Protein AF-A0AAW5K9E6-F1 (afdb_monomer_lite)

Organism: NCBI:txid508460

Radius of gyration: 20.55 Å; chains: 1; bounding box: 44×23×60 Å

Secondary structure (DSSP, 8-state):
-HHHHHHHHHHHHHHHHHHHHHHHHHHHHHHHHHHHHHHHHHHHHHHH-GGGS-HHHHHHHHHHHH-TTS-HHHHHHHSSS---HHHH-

Foldseek 3Di:
DVVVVVVVVVVVVVVVVVVVVVVVVVLVVQLVVLVVLLVVLVVCCVPPNCVPPDPQVVLLSVLSNVCSPDGLQVSQVPDVVRDGSVVSD

Sequence (89 aa):
MELENVRILKEMRNSVNRKVNCETANINKTVSAAVKQVEDITYLRDMIGFENMPDNLVEAAYARLDHPDATLKELGESLTPPVGKSGIN

pLDDT: mean 95.15, std 4.36, range [65.5, 98.38]

InterPro domains:
  IPR003802 Sporulation regulator WhiA [PTHR37307] (2-89)
  IPR003802 Sporulation regulator WhiA [TIGR00647] (1-89)
  IPR023054 Sporulation regulator WhiA, C-terminal [PF02650] (16-89)

Structure (mmCIF, N/CA/C/O backbone):
data_AF-A0AAW5K9E6-F1
#
_entry.id   AF-A0AAW5K9E6-F1
#
loop_
_atom_site.group_PDB
_atom_site.id
_atom_site.type_symbol
_atom_site.label_atom_id
_atom_site.label_alt_id
_atom_site.label_comp_id
_atom_site.label_asym_id
_atom_site.label_entity_id
_atom_site.label_seq_id
_atom_site.pdbx_PDB_ins_code
_atom_site.Cartn_x
_atom_site.Cartn_y
_atom_site.Cartn_z
_atom_site.occupancy
_atom_site.B_iso_or_equiv
_atom_site.auth_seq_id
_atom_site.auth_comp_id
_atom_site.auth_asym_id
_atom_site.auth_atom_id
_atom_site.pdbx_PDB_model_num
ATOM 1 N N . MET A 1 1 ? 30.546 1.560 -37.947 1.00 65.50 1 MET A N 1
ATOM 2 C CA . MET A 1 1 ? 29.080 1.551 -37.746 1.00 65.50 1 MET A CA 1
ATOM 3 C C . MET A 1 1 ? 28.628 0.390 -36.863 1.00 65.50 1 MET A C 1
ATOM 5 O O . MET A 1 1 ? 27.927 0.650 -35.901 1.00 65.50 1 MET A O 1
ATOM 9 N N . GLU A 1 2 ? 29.096 -0.843 -37.086 1.00 79.12 2 GLU A N 1
ATOM 10 C CA . GLU A 1 2 ? 28.725 -2.025 -36.274 1.00 79.12 2 GLU A CA 1
ATOM 11 C C . GLU A 1 2 ? 28.945 -1.885 -34.755 1.00 79.12 2 GLU A C 1
ATOM 13 O O . GLU A 1 2 ? 28.052 -2.175 -33.964 1.00 79.12 2 GLU A O 1
A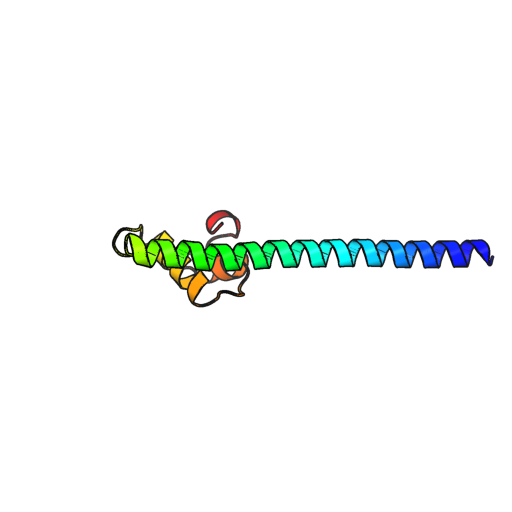TOM 18 N N . LEU A 1 3 ? 30.109 -1.385 -34.325 1.00 86.50 3 LEU A N 1
ATOM 19 C CA . LEU A 1 3 ? 30.423 -1.222 -32.896 1.00 86.50 3 LEU A CA 1
ATOM 20 C C . LEU A 1 3 ? 29.489 -0.235 -32.179 1.00 86.50 3 LEU A C 1
ATOM 22 O O . LEU A 1 3 ? 29.165 -0.435 -31.010 1.00 86.50 3 LEU A O 1
ATOM 26 N N . GLU A 1 4 ? 29.039 0.803 -32.884 1.00 86.25 4 GLU A N 1
ATOM 27 C CA . GLU A 1 4 ? 28.118 1.800 -32.334 1.00 86.25 4 GLU A CA 1
ATOM 28 C C . GLU A 1 4 ? 26.712 1.210 -32.189 1.00 86.25 4 GLU A C 1
ATOM 30 O O . GLU A 1 4 ? 26.094 1.339 -31.137 1.00 86.25 4 GLU A O 1
ATOM 35 N N . ASN A 1 5 ? 26.254 0.438 -33.179 1.00 87.94 5 ASN A N 1
ATOM 36 C CA . ASN A 1 5 ? 24.983 -0.285 -33.098 1.00 87.94 5 ASN A CA 1
ATOM 37 C C . ASN A 1 5 ? 24.964 -1.275 -31.920 1.00 87.94 5 ASN A C 1
ATOM 39 O O . ASN A 1 5 ? 23.996 -1.325 -31.160 1.00 87.94 5 ASN A O 1
ATOM 43 N N . VAL A 1 6 ? 26.056 -2.019 -31.709 1.00 90.75 6 VAL A N 1
ATOM 44 C CA . VAL A 1 6 ? 26.200 -2.928 -30.556 1.00 90.75 6 VAL A CA 1
ATOM 45 C C . VAL A 1 6 ? 26.160 -2.158 -29.232 1.00 90.75 6 VAL A C 1
ATOM 47 O O . VAL A 1 6 ? 25.527 -2.608 -28.272 1.00 90.75 6 VAL A O 1
ATOM 50 N N . ARG A 1 7 ? 26.808 -0.989 -29.166 1.00 93.12 7 ARG A N 1
ATOM 51 C CA . ARG A 1 7 ? 26.805 -0.133 -27.974 1.00 93.12 7 ARG A CA 1
ATOM 52 C C . ARG A 1 7 ? 25.405 0.388 -27.656 1.00 93.12 7 ARG A C 1
ATOM 54 O O . ARG A 1 7 ? 24.973 0.244 -26.513 1.00 93.12 7 ARG A O 1
ATOM 61 N N . ILE A 1 8 ? 24.697 0.908 -28.658 1.00 91.00 8 ILE A N 1
ATOM 62 C CA . ILE A 1 8 ? 23.328 1.426 -28.530 1.00 91.00 8 ILE A CA 1
ATOM 63 C C . ILE A 1 8 ? 22.393 0.330 -28.008 1.00 91.00 8 ILE A C 1
ATOM 65 O O . ILE A 1 8 ? 21.710 0.523 -27.002 1.00 91.00 8 ILE A O 1
ATOM 69 N N . LEU A 1 9 ? 22.412 -0.858 -28.621 1.00 94.94 9 LEU A N 1
ATOM 70 C CA . LEU A 1 9 ? 21.566 -1.977 -28.190 1.00 94.94 9 LEU A CA 1
ATOM 71 C C . LEU A 1 9 ? 21.869 -2.412 -26.750 1.00 94.94 9 LEU A C 1
ATOM 73 O O . LEU A 1 9 ? 20.953 -2.681 -25.966 1.00 94.94 9 LEU A O 1
ATOM 77 N N . LYS A 1 10 ? 23.152 -2.452 -26.371 1.00 94.38 10 LYS A N 1
ATOM 78 C CA . LYS A 1 10 ? 23.569 -2.780 -25.002 1.00 94.38 10 LYS A CA 1
ATOM 79 C C . LYS A 1 10 ? 23.091 -1.732 -23.998 1.00 94.38 10 LYS A C 1
ATOM 81 O O . LYS A 1 10 ? 22.635 -2.095 -22.915 1.00 94.38 10 LYS A O 1
ATOM 86 N N . GLU A 1 11 ? 23.181 -0.449 -24.334 1.00 96.12 11 GLU A N 1
ATOM 87 C CA . GLU A 1 11 ? 22.715 0.636 -23.471 1.00 96.12 11 GLU A CA 1
ATOM 88 C C . GLU A 1 11 ? 21.196 0.605 -23.287 1.00 96.12 11 GLU A C 1
ATOM 90 O O . GLU A 1 11 ? 20.723 0.660 -22.148 1.00 96.12 11 GLU A O 1
ATOM 95 N N . MET A 1 12 ? 20.441 0.417 -24.374 1.00 95.06 12 MET A N 1
ATOM 96 C CA . MET A 1 12 ? 18.987 0.261 -24.325 1.00 95.06 12 MET A CA 1
ATOM 97 C C . MET A 1 12 ? 18.590 -0.907 -23.419 1.00 95.06 12 MET A C 1
ATOM 99 O O . MET A 1 12 ? 17.792 -0.727 -22.497 1.00 95.06 12 MET A O 1
ATOM 103 N N . ARG A 1 13 ? 19.207 -2.083 -23.605 1.00 96.25 13 ARG A N 1
ATOM 104 C CA . ARG A 1 13 ? 18.950 -3.261 -22.764 1.00 96.25 13 ARG A CA 1
ATOM 105 C C . ARG A 1 13 ? 19.282 -2.999 -21.296 1.00 96.25 13 ARG A C 1
ATOM 107 O O . ARG A 1 13 ? 18.496 -3.345 -20.420 1.00 96.25 13 ARG A O 1
ATOM 114 N N . ASN A 1 14 ? 20.419 -2.367 -21.012 1.00 97.12 14 ASN A N 1
ATOM 115 C CA . ASN A 1 14 ? 20.818 -2.048 -19.641 1.00 97.12 14 ASN A CA 1
ATOM 116 C C . ASN A 1 14 ? 19.867 -1.045 -18.977 1.00 97.12 14 ASN A C 1
ATOM 118 O O . ASN A 1 14 ? 19.574 -1.179 -17.791 1.00 97.12 14 ASN A O 1
ATOM 122 N N . SER A 1 15 ? 19.380 -0.053 -19.725 1.00 97.56 15 SER A N 1
ATOM 123 C CA . SER A 1 15 ? 18.389 0.912 -19.245 1.00 97.56 15 SER A CA 1
ATOM 124 C C . SER A 1 15 ? 17.073 0.222 -18.882 1.00 97.56 15 SER A C 1
ATOM 126 O O . SER A 1 15 ? 16.569 0.414 -17.776 1.00 97.56 15 SER A O 1
ATOM 128 N N . VAL A 1 16 ? 16.573 -0.652 -19.763 1.00 97.44 16 VAL A N 1
ATOM 129 C CA . VAL A 1 16 ? 15.362 -1.450 -19.513 1.00 97.44 16 VAL A CA 1
ATOM 130 C C . VAL A 1 16 ? 15.546 -2.359 -18.298 1.00 97.44 16 VAL A C 1
ATOM 132 O O . VAL A 1 16 ? 14.725 -2.319 -17.389 1.00 97.44 16 VAL A O 1
ATOM 135 N N . ASN A 1 17 ? 16.656 -3.099 -18.217 1.00 97.94 17 ASN A N 1
ATOM 136 C CA . ASN A 1 17 ? 16.935 -3.984 -17.083 1.00 97.94 17 ASN A CA 1
ATOM 137 C C . ASN A 1 17 ? 16.958 -3.228 -15.749 1.00 97.94 17 ASN A C 1
ATOM 139 O O . ASN A 1 17 ? 16.404 -3.702 -14.762 1.00 97.94 17 ASN A O 1
ATOM 143 N N . ARG A 1 18 ? 17.576 -2.039 -15.704 1.00 97.38 18 ARG A N 1
ATOM 144 C CA . ARG A 1 18 ? 17.580 -1.218 -14.485 1.00 97.38 18 ARG A CA 1
ATOM 145 C C . ARG A 1 18 ? 16.173 -0.771 -14.095 1.00 97.38 18 ARG A C 1
ATOM 147 O O . ARG A 1 18 ? 15.831 -0.880 -12.923 1.00 97.38 18 ARG A O 1
ATOM 154 N N . LYS A 1 19 ? 15.363 -0.310 -15.055 1.00 97.69 19 LYS A N 1
ATOM 155 C CA . LYS A 1 19 ? 13.976 0.114 -14.797 1.00 97.69 19 LYS A CA 1
ATOM 156 C C . LYS A 1 19 ? 13.129 -1.033 -14.252 1.00 97.69 19 LYS A C 1
ATOM 158 O O . LYS A 1 19 ? 12.564 -0.897 -13.172 1.00 97.69 19 LYS A O 1
ATOM 163 N N . VAL A 1 20 ? 13.143 -2.180 -14.931 1.00 97.38 20 VAL A N 1
ATOM 164 C CA . VAL A 1 20 ? 12.381 -3.370 -14.522 1.00 97.38 20 VAL A CA 1
ATOM 165 C C . VAL A 1 20 ? 12.813 -3.859 -13.137 1.00 97.38 20 VAL A C 1
ATOM 167 O O . VAL A 1 20 ? 11.963 -4.163 -12.302 1.00 97.38 20 VAL A O 1
ATOM 170 N N . ASN A 1 21 ? 14.118 -3.874 -12.844 1.00 97.88 21 ASN A N 1
ATOM 171 C CA . ASN A 1 21 ? 14.617 -4.256 -11.521 1.00 97.88 21 ASN A CA 1
ATOM 172 C C . ASN A 1 21 ? 14.135 -3.298 -10.423 1.00 97.88 21 ASN A C 1
ATOM 174 O O . ASN A 1 21 ? 13.731 -3.750 -9.352 1.00 97.88 21 ASN A O 1
ATOM 178 N N . CYS A 1 22 ? 14.160 -1.987 -10.677 1.00 98.00 22 CYS A N 1
ATOM 179 C CA . CYS A 1 22 ? 13.651 -0.990 -9.737 1.00 98.00 22 CYS A CA 1
ATOM 180 C C . CYS A 1 22 ? 12.145 -1.148 -9.495 1.00 98.00 22 CYS A C 1
ATOM 182 O O . CYS A 1 22 ? 11.717 -1.136 -8.344 1.00 98.00 22 CYS A O 1
ATOM 184 N N . GLU A 1 23 ? 11.351 -1.327 -10.549 1.00 97.12 23 GLU A N 1
ATOM 185 C CA . GLU A 1 23 ? 9.902 -1.529 -10.443 1.00 97.12 23 GLU A CA 1
ATOM 186 C C . GLU A 1 23 ? 9.575 -2.802 -9.661 1.00 97.12 23 GLU A C 1
ATOM 188 O O . GLU A 1 23 ? 8.820 -2.749 -8.694 1.00 97.12 23 GLU A O 1
ATOM 193 N N . THR A 1 24 ? 10.236 -3.913 -9.991 1.00 97.25 24 THR A N 1
ATOM 194 C CA . THR A 1 24 ? 10.075 -5.192 -9.284 1.0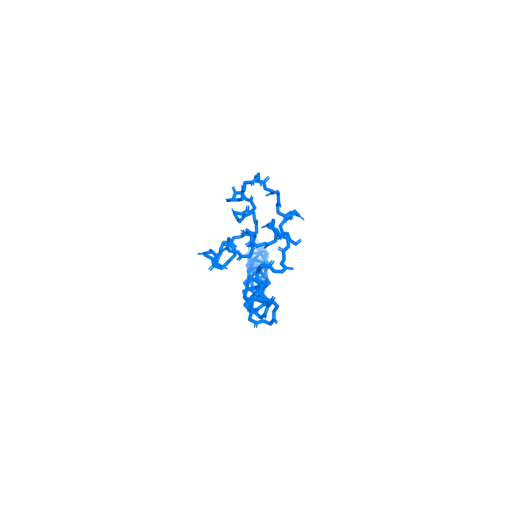0 97.25 24 THR A CA 1
ATOM 195 C C . THR A 1 24 ? 10.423 -5.057 -7.801 1.00 97.25 24 THR A C 1
ATOM 197 O O . THR A 1 24 ? 9.676 -5.507 -6.935 1.00 97.25 24 THR A O 1
ATOM 200 N N . ALA A 1 25 ? 11.539 -4.396 -7.480 1.00 97.25 25 ALA A N 1
ATOM 201 C CA . ALA A 1 25 ? 11.952 -4.179 -6.097 1.00 97.25 25 ALA A CA 1
ATOM 202 C C . ALA A 1 25 ? 10.967 -3.285 -5.328 1.00 97.25 25 ALA A C 1
ATOM 204 O O . ALA A 1 25 ? 10.723 -3.521 -4.144 1.00 97.25 25 ALA A O 1
ATOM 205 N N . ASN A 1 26 ? 10.401 -2.271 -5.984 1.00 95.19 26 ASN A N 1
ATOM 206 C CA . ASN A 1 26 ? 9.406 -1.395 -5.375 1.00 95.19 26 ASN A CA 1
ATOM 207 C C . ASN A 1 26 ? 8.095 -2.141 -5.113 1.00 95.19 26 ASN A C 1
ATOM 209 O O . ASN A 1 26 ? 7.576 -2.051 -4.005 1.00 95.19 26 ASN A O 1
ATOM 213 N N . ILE A 1 27 ? 7.617 -2.931 -6.080 1.00 94.75 27 ILE A N 1
ATOM 214 C CA . ILE A 1 27 ? 6.424 -3.773 -5.9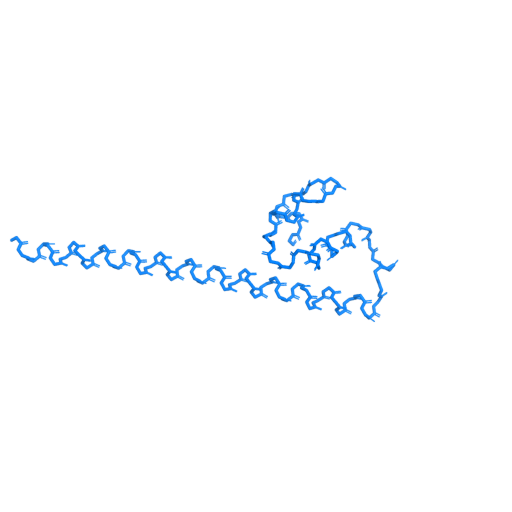23 1.00 94.75 27 ILE A CA 1
ATOM 215 C C . ILE A 1 27 ? 6.617 -4.741 -4.756 1.00 94.75 27 ILE A C 1
ATOM 217 O O . ILE A 1 27 ? 5.783 -4.772 -3.857 1.00 94.75 27 ILE A O 1
ATOM 221 N N . ASN A 1 28 ? 7.746 -5.457 -4.703 1.00 96.69 28 ASN A N 1
ATOM 222 C CA . ASN A 1 28 ? 8.028 -6.395 -3.614 1.00 96.69 28 ASN A CA 1
ATOM 223 C C . ASN A 1 28 ? 7.999 -5.711 -2.242 1.00 96.69 28 ASN A C 1
ATOM 225 O O . ASN A 1 28 ? 7.377 -6.223 -1.318 1.00 96.69 28 ASN A O 1
ATOM 229 N N . LYS A 1 29 ? 8.613 -4.527 -2.106 1.00 95.50 29 LYS A N 1
ATOM 230 C CA . LYS A 1 29 ? 8.573 -3.762 -0.848 1.00 95.50 29 LYS A CA 1
ATOM 231 C C . LYS A 1 29 ? 7.150 -3.364 -0.465 1.00 95.50 29 LYS A C 1
ATOM 233 O O . LYS A 1 29 ? 6.791 -3.475 0.703 1.00 95.50 29 LYS A O 1
ATOM 238 N N . THR A 1 30 ? 6.356 -2.897 -1.427 1.00 95.06 30 THR A N 1
ATOM 239 C CA . THR A 1 30 ? 4.966 -2.493 -1.187 1.00 95.06 30 THR A CA 1
ATOM 240 C C . THR A 1 30 ? 4.095 -3.678 -0.785 1.00 95.06 30 THR A C 1
ATOM 242 O O . THR A 1 30 ? 3.363 -3.569 0.193 1.00 95.06 30 THR A O 1
ATOM 245 N N . VAL A 1 31 ? 4.220 -4.815 -1.469 1.00 95.81 31 VAL A N 1
ATOM 246 C CA . VAL A 1 31 ? 3.468 -6.036 -1.149 1.00 95.81 31 VAL A CA 1
ATOM 247 C C . VAL A 1 31 ? 3.857 -6.565 0.230 1.00 95.81 31 VAL A C 1
ATOM 249 O O . VAL A 1 31 ? 2.982 -6.821 1.050 1.00 95.81 31 VAL A O 1
ATOM 252 N N . SER A 1 32 ? 5.155 -6.661 0.536 1.00 96.94 32 SER A N 1
ATOM 253 C CA . SER A 1 32 ? 5.616 -7.099 1.860 1.00 96.94 32 SER A CA 1
ATOM 254 C C . SER A 1 32 ? 5.122 -6.188 2.985 1.00 96.94 32 SER A C 1
ATOM 256 O O . SER A 1 32 ? 4.752 -6.681 4.047 1.00 96.94 32 SER A O 1
ATOM 258 N N . ALA A 1 33 ? 5.090 -4.871 2.763 1.00 96.50 33 ALA A N 1
ATOM 259 C CA . ALA A 1 33 ? 4.543 -3.932 3.737 1.00 96.50 33 ALA A CA 1
ATOM 260 C C . ALA A 1 33 ? 3.031 -4.124 3.934 1.00 96.50 33 ALA A C 1
ATOM 262 O O . ALA A 1 33 ? 2.578 -4.136 5.072 1.00 96.50 33 ALA A O 1
ATOM 263 N N . ALA A 1 34 ? 2.265 -4.318 2.856 1.00 96.94 34 ALA A N 1
ATOM 264 C CA . ALA A 1 34 ? 0.822 -4.544 2.939 1.00 96.94 34 ALA A CA 1
ATOM 265 C C . ALA A 1 34 ? 0.481 -5.846 3.683 1.00 96.94 34 ALA A C 1
ATOM 267 O O . ALA A 1 34 ? -0.364 -5.831 4.573 1.00 96.94 34 ALA A O 1
ATOM 268 N N . VAL A 1 35 ? 1.192 -6.944 3.390 1.00 97.88 35 VAL A N 1
ATOM 269 C CA . VAL A 1 35 ? 1.036 -8.222 4.112 1.00 97.88 35 VAL A CA 1
ATOM 270 C C . VAL A 1 35 ? 1.307 -8.031 5.601 1.00 97.88 35 VAL A C 1
ATOM 272 O O . VAL A 1 35 ? 0.477 -8.397 6.429 1.00 97.88 35 VAL A O 1
ATOM 275 N N . LYS A 1 36 ? 2.421 -7.375 5.943 1.00 98.00 36 LYS A N 1
ATOM 276 C CA . LYS A 1 36 ? 2.762 -7.099 7.338 1.00 98.00 36 LYS A CA 1
ATOM 277 C C . LYS A 1 36 ? 1.709 -6.229 8.035 1.00 98.00 36 LYS A C 1
ATOM 279 O O . LYS A 1 36 ? 1.370 -6.498 9.177 1.00 98.00 36 LYS A O 1
ATOM 284 N N . GLN A 1 37 ? 1.169 -5.212 7.360 1.00 98.00 37 GLN A N 1
ATOM 285 C CA . GLN A 1 37 ? 0.098 -4.380 7.919 1.00 98.00 37 GLN A CA 1
ATOM 286 C C . GLN A 1 37 ? -1.135 -5.217 8.269 1.00 98.00 37 GLN A C 1
ATOM 288 O O . GLN A 1 37 ? -1.688 -5.049 9.349 1.00 98.00 37 GLN A O 1
ATOM 293 N N . VAL A 1 38 ? -1.548 -6.136 7.392 1.00 98.31 38 VAL A N 1
ATOM 294 C CA . VAL A 1 38 ? -2.682 -7.037 7.654 1.00 98.31 38 VAL A CA 1
ATOM 295 C C . VAL A 1 38 ? -2.408 -7.939 8.861 1.00 98.31 38 VAL A C 1
ATOM 297 O O . VAL A 1 38 ? -3.286 -8.106 9.710 1.00 98.31 38 VAL A O 1
ATOM 300 N N . GLU A 1 39 ? -1.197 -8.490 8.968 1.00 98.38 39 GLU A N 1
ATOM 301 C CA . GLU A 1 39 ? -0.777 -9.311 10.111 1.00 98.38 39 GLU A CA 1
ATOM 302 C C . GLU A 1 39 ? -0.787 -8.510 11.421 1.00 98.38 39 GLU A C 1
ATOM 304 O O . GLU A 1 39 ? -1.409 -8.937 12.394 1.00 98.38 39 GLU A O 1
ATOM 309 N N . ASP A 1 40 ? -0.167 -7.328 11.430 1.00 98.00 40 ASP A N 1
ATOM 310 C CA . ASP A 1 40 ? -0.077 -6.450 12.601 1.00 98.00 40 ASP A CA 1
ATOM 311 C C . ASP A 1 40 ? -1.476 -5.982 13.053 1.00 98.00 40 ASP A C 1
ATOM 313 O O . ASP A 1 40 ? -1.790 -6.009 14.244 1.00 98.00 40 ASP A O 1
ATOM 317 N N . ILE A 1 41 ? -2.350 -5.609 12.110 1.00 98.06 41 ILE A N 1
ATOM 318 C CA . ILE A 1 41 ? -3.739 -5.217 12.392 1.00 98.06 41 ILE A CA 1
ATOM 319 C C . ILE A 1 41 ? -4.525 -6.386 12.998 1.00 98.06 41 ILE A C 1
ATOM 321 O O . ILE A 1 41 ? -5.234 -6.206 13.989 1.00 98.06 41 ILE A O 1
ATOM 325 N N . THR A 1 42 ? -4.395 -7.584 12.423 1.00 98.00 42 THR A N 1
ATOM 326 C CA . THR A 1 42 ? -5.076 -8.791 12.919 1.00 98.00 42 THR A CA 1
ATOM 327 C C . THR A 1 42 ? -4.596 -9.139 14.326 1.00 98.00 42 THR A C 1
ATOM 329 O O . THR A 1 42 ? -5.410 -9.401 15.208 1.00 98.00 42 THR A O 1
ATOM 332 N N . TYR A 1 43 ? -3.288 -9.059 14.569 1.00 98.31 43 TYR A N 1
ATOM 333 C CA . TYR A 1 43 ? -2.711 -9.273 15.891 1.00 98.31 43 TYR A CA 1
ATOM 334 C C . TYR A 1 43 ? -3.249 -8.274 16.925 1.00 98.31 43 TYR A C 1
ATOM 336 O O . TYR A 1 43 ? -3.644 -8.675 18.018 1.00 98.31 43 TYR A O 1
ATOM 344 N N . LEU A 1 44 ? -3.312 -6.980 16.589 1.00 97.19 44 LEU A N 1
ATOM 345 C CA . LEU A 1 44 ? -3.851 -5.957 17.491 1.00 97.19 44 LEU A CA 1
ATOM 346 C C . LEU A 1 44 ? -5.334 -6.185 17.792 1.00 97.19 44 LEU A C 1
ATOM 348 O O . LEU A 1 44 ? -5.732 -6.127 18.957 1.00 97.19 44 LEU A O 1
ATOM 352 N N . ARG A 1 45 ? -6.132 -6.512 16.769 1.00 96.56 45 ARG A N 1
ATOM 353 C CA . ARG A 1 45 ? -7.544 -6.875 16.936 1.00 96.56 45 ARG A CA 1
ATOM 354 C C . ARG A 1 45 ? -7.708 -8.013 17.942 1.00 96.56 45 ARG A C 1
ATOM 356 O O . ARG A 1 45 ? -8.536 -7.910 18.838 1.00 96.56 45 ARG A O 1
ATOM 363 N N . ASP A 1 46 ? -6.914 -9.070 17.802 1.00 97.44 46 ASP A N 1
ATOM 364 C CA . ASP A 1 46 ? -7.065 -10.289 18.599 1.00 97.44 46 ASP A CA 1
ATOM 365 C C . ASP A 1 46 ? -6.509 -10.137 20.030 1.00 97.44 46 ASP A C 1
ATOM 367 O O . ASP A 1 46 ? -6.971 -10.820 20.943 1.00 97.44 46 ASP A O 1
ATOM 371 N N . MET A 1 47 ? -5.536 -9.241 20.243 1.00 97.19 47 MET A N 1
ATOM 372 C CA . MET A 1 47 ? -4.879 -9.048 21.544 1.00 97.19 47 MET A CA 1
ATOM 373 C C . MET A 1 47 ? -5.520 -7.973 22.420 1.00 97.19 47 MET A C 1
ATOM 375 O O . MET A 1 47 ? -5.594 -8.156 23.635 1.00 97.19 47 MET A O 1
ATOM 379 N N . ILE A 1 48 ? -5.919 -6.839 21.838 1.00 95.31 48 ILE A N 1
ATOM 380 C CA . ILE A 1 48 ? -6.461 -5.701 22.598 1.00 95.31 48 ILE A CA 1
ATOM 381 C C . ILE A 1 48 ? -7.876 -5.309 22.180 1.00 95.31 48 ILE A C 1
ATOM 383 O O . ILE A 1 48 ? -8.514 -4.578 22.927 1.00 95.31 48 ILE A O 1
ATOM 387 N N . GLY A 1 49 ? -8.377 -5.782 21.038 1.00 95.62 49 GLY A N 1
ATOM 388 C CA . GLY A 1 49 ? -9.677 -5.371 20.510 1.00 95.62 49 GLY A CA 1
ATOM 389 C C . GLY A 1 49 ? -9.653 -3.969 19.894 1.00 95.62 49 GLY A C 1
ATOM 390 O O . GLY A 1 49 ? -8.982 -3.053 20.378 1.00 95.62 49 GLY A O 1
ATOM 39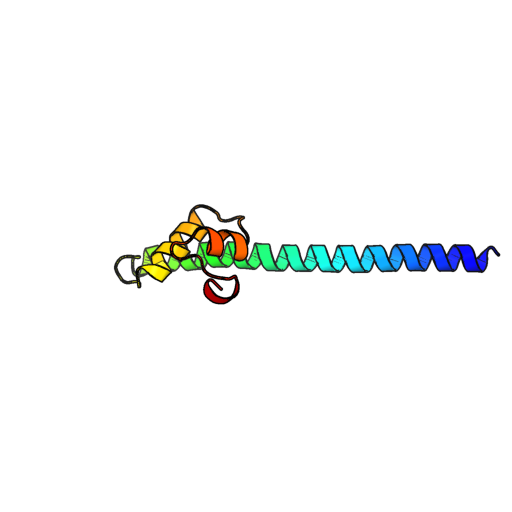1 N N . PHE A 1 50 ? -10.395 -3.782 18.804 1.00 96.56 50 PHE A N 1
ATOM 392 C CA . PHE A 1 50 ? -10.499 -2.477 18.139 1.00 96.56 50 PHE A CA 1
ATOM 393 C C . PHE A 1 50 ? -11.263 -1.446 18.973 1.00 96.56 50 PHE A C 1
ATOM 395 O O . PHE A 1 50 ? -11.001 -0.257 18.852 1.00 96.56 50 PHE A O 1
ATOM 402 N N . GLU A 1 51 ? -12.137 -1.883 19.875 1.00 94.88 51 GLU A N 1
ATOM 403 C CA . GLU A 1 51 ? -12.857 -1.025 20.817 1.00 94.88 51 GLU A CA 1
ATOM 404 C C . GLU A 1 51 ? -11.938 -0.264 21.787 1.00 94.88 51 GLU A C 1
ATOM 406 O O . GLU A 1 51 ? -12.360 0.719 22.392 1.00 94.88 51 GLU A O 1
ATOM 411 N N . ASN A 1 52 ? -10.681 -0.700 21.927 1.00 95.00 52 ASN A N 1
ATOM 412 C CA . ASN A 1 52 ? -9.663 -0.044 22.748 1.00 95.00 52 ASN A CA 1
ATOM 413 C C . ASN A 1 52 ? -8.708 0.839 21.922 1.00 95.00 52 ASN A C 1
ATOM 415 O O . ASN A 1 52 ? -7.696 1.312 22.446 1.00 95.00 52 ASN A O 1
ATOM 419 N N . MET A 1 53 ? -9.002 1.060 20.637 1.00 95.12 53 MET A N 1
ATOM 420 C CA . MET A 1 53 ? -8.201 1.882 19.731 1.00 95.12 53 MET A CA 1
ATOM 421 C C . MET A 1 53 ? -8.964 3.152 19.316 1.00 95.12 53 MET A C 1
ATOM 423 O O . MET A 1 53 ? -10.189 3.145 19.258 1.00 95.12 53 MET A O 1
ATOM 427 N N . PRO A 1 54 ? -8.259 4.255 19.007 1.00 95.69 54 PRO A N 1
ATOM 428 C CA . PRO A 1 54 ? -8.865 5.442 18.409 1.00 95.69 54 PRO A CA 1
ATOM 429 C C . PRO A 1 54 ? -9.645 5.130 17.123 1.00 95.69 54 PRO A C 1
ATOM 431 O O . PRO A 1 54 ? -9.124 4.431 16.252 1.00 95.69 54 PRO A O 1
ATOM 434 N N . ASP A 1 55 ? -10.838 5.713 16.967 1.00 94.50 55 ASP A N 1
ATOM 435 C CA . ASP A 1 55 ? -11.745 5.453 15.833 1.00 94.50 55 ASP A CA 1
ATOM 436 C C . ASP A 1 55 ? -11.063 5.611 14.467 1.00 94.50 55 ASP A C 1
ATOM 438 O O . ASP A 1 55 ? -11.231 4.782 13.579 1.00 94.50 55 ASP A O 1
ATOM 442 N N . ASN A 1 56 ? -10.207 6.623 14.309 1.00 93.25 56 ASN A N 1
ATOM 443 C CA . ASN A 1 56 ? -9.471 6.853 13.065 1.00 93.25 56 ASN A CA 1
ATOM 444 C C . ASN A 1 56 ? -8.483 5.721 12.720 1.00 93.25 56 ASN A C 1
ATOM 446 O O . ASN A 1 56 ? -8.266 5.428 11.545 1.00 93.25 56 ASN A O 1
ATOM 450 N N . LEU A 1 57 ? -7.873 5.082 13.724 1.00 94.81 57 LEU A N 1
ATOM 451 C CA . LEU A 1 57 ? -7.010 3.918 13.513 1.00 94.81 57 LEU A CA 1
ATOM 452 C C . LEU A 1 57 ? -7.834 2.675 13.191 1.00 94.81 57 LEU A C 1
ATOM 454 O O . LEU A 1 57 ? -7.400 1.860 12.381 1.00 94.81 57 LEU A O 1
ATOM 458 N N . VAL A 1 58 ? -9.020 2.549 13.786 1.00 96.31 58 VAL A N 1
ATOM 459 C CA . VAL A 1 58 ? -9.959 1.461 13.498 1.00 96.31 58 VAL A CA 1
ATOM 460 C C . VAL A 1 58 ? -10.479 1.563 12.064 1.00 96.31 58 VAL A C 1
ATOM 462 O O . VAL A 1 58 ? -10.470 0.571 11.341 1.00 96.31 58 VAL A O 1
ATOM 465 N N . GLU A 1 59 ? -10.853 2.758 11.606 1.00 95.88 59 GLU A N 1
ATOM 466 C CA . GLU A 1 59 ? -11.255 2.996 10.215 1.00 95.88 59 GLU A CA 1
ATOM 467 C C . GLU A 1 59 ? -10.132 2.654 9.228 1.00 95.88 59 GLU A C 1
ATOM 469 O O . GLU A 1 59 ? -10.363 1.949 8.245 1.00 95.88 59 GLU A O 1
ATOM 474 N N . ALA A 1 60 ? -8.897 3.0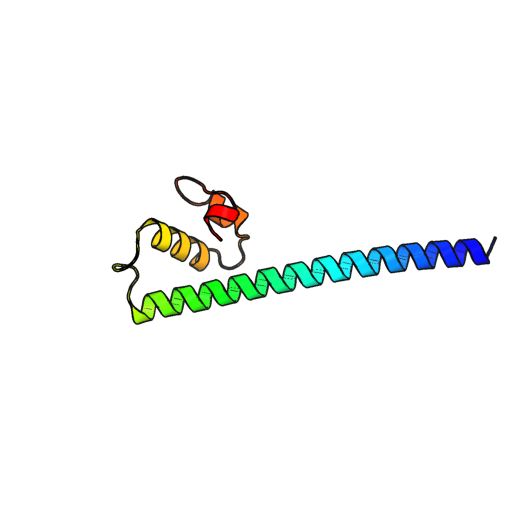86 9.506 1.00 96.31 60 ALA A N 1
ATOM 475 C CA . ALA A 1 60 ? -7.742 2.747 8.676 1.00 96.31 60 ALA A CA 1
ATOM 476 C C . ALA A 1 60 ? -7.447 1.236 8.676 1.00 96.31 60 ALA A C 1
ATOM 478 O O . ALA A 1 60 ? -7.110 0.665 7.635 1.00 96.31 60 ALA A O 1
ATOM 479 N N . ALA A 1 61 ? -7.597 0.582 9.831 1.00 97.19 61 ALA A N 1
ATOM 480 C CA . ALA A 1 61 ? -7.431 -0.857 9.971 1.00 97.19 61 ALA A CA 1
ATOM 481 C C . ALA A 1 61 ? -8.461 -1.623 9.132 1.00 97.19 61 ALA A C 1
ATOM 483 O O . ALA A 1 61 ? -8.078 -2.506 8.365 1.00 97.19 61 ALA A O 1
ATOM 484 N N . TYR A 1 62 ? -9.741 -1.251 9.214 1.00 97.38 62 TYR A N 1
ATOM 485 C CA . TYR A 1 62 ? -10.789 -1.847 8.386 1.00 97.38 62 TYR A CA 1
ATOM 486 C C . TYR A 1 62 ? -10.551 -1.604 6.900 1.00 97.38 62 TYR A C 1
ATOM 488 O O . TYR A 1 62 ? -10.574 -2.560 6.133 1.00 97.38 62 TYR A O 1
ATOM 496 N N . ALA A 1 63 ? -10.206 -0.378 6.495 1.00 97.31 63 ALA A N 1
ATOM 497 C CA . ALA A 1 63 ? -9.906 -0.077 5.097 1.00 97.31 63 ALA A CA 1
ATOM 498 C C . ALA A 1 63 ? -8.786 -0.979 4.542 1.00 97.31 63 ALA A C 1
ATOM 500 O O . ALA A 1 63 ? -8.902 -1.510 3.438 1.00 97.31 63 ALA A O 1
ATOM 501 N N . ARG A 1 64 ? -7.714 -1.209 5.317 1.00 98.25 64 ARG A N 1
ATOM 502 C CA . ARG A 1 64 ? -6.634 -2.129 4.923 1.00 98.25 64 ARG A CA 1
ATOM 503 C C . ARG A 1 64 ? -7.080 -3.596 4.906 1.00 98.25 64 ARG A C 1
ATOM 505 O O . ARG A 1 64 ? -6.627 -4.332 4.034 1.00 98.25 64 ARG A O 1
ATOM 512 N N . LEU A 1 65 ? -7.919 -4.040 5.840 1.00 97.31 65 LEU A N 1
ATOM 513 C CA . LEU A 1 65 ? -8.422 -5.420 5.857 1.00 97.31 65 LEU A CA 1
ATOM 514 C C . LEU A 1 65 ? -9.386 -5.706 4.696 1.00 97.31 65 LEU A C 1
ATOM 516 O O . LEU A 1 65 ? -9.308 -6.780 4.103 1.00 97.31 65 LEU A O 1
ATOM 520 N N . ASP A 1 66 ? -10.244 -4.746 4.352 1.00 97.44 66 ASP A N 1
ATOM 521 C CA . ASP A 1 66 ? -11.218 -4.857 3.260 1.00 97.44 66 ASP A CA 1
ATOM 522 C C . ASP A 1 66 ? -10.550 -4.751 1.880 1.00 97.44 66 ASP A C 1
ATOM 524 O O . ASP A 1 66 ? -10.987 -5.381 0.912 1.00 97.44 66 ASP A O 1
ATOM 528 N N . HIS A 1 67 ? -9.459 -3.984 1.790 1.00 97.19 67 HIS A N 1
ATOM 529 C CA . HIS A 1 67 ? -8.692 -3.762 0.564 1.00 97.19 67 HIS A CA 1
ATOM 530 C C . HIS A 1 67 ? -7.188 -4.047 0.776 1.00 97.19 67 HIS A C 1
ATOM 532 O O . HIS A 1 67 ? -6.352 -3.132 0.772 1.00 97.19 67 HIS A O 1
ATOM 538 N N . PRO A 1 68 ? -6.798 -5.322 0.966 1.00 96.25 68 PRO A N 1
ATOM 539 C CA . PRO A 1 68 ? -5.426 -5.699 1.318 1.00 96.25 68 PRO A CA 1
ATOM 540 C C . PRO A 1 68 ? -4.407 -5.420 0.205 1.00 96.25 68 PRO A C 1
ATOM 542 O O . PRO A 1 68 ? -3.227 -5.219 0.486 1.00 96.25 68 PRO A O 1
ATOM 545 N N . ASP A 1 69 ? -4.851 -5.369 -1.047 1.00 94.56 69 ASP A N 1
ATOM 546 C CA . ASP A 1 69 ? -4.050 -5.104 -2.243 1.00 94.56 69 ASP A CA 1
ATOM 547 C C . ASP A 1 69 ? -3.990 -3.618 -2.633 1.00 94.56 69 ASP A C 1
ATOM 549 O O . ASP A 1 69 ? -3.123 -3.229 -3.421 1.00 94.56 69 ASP A O 1
ATOM 553 N N . ALA A 1 70 ? -4.847 -2.772 -2.052 1.00 95.81 70 ALA A N 1
ATOM 554 C CA . ALA A 1 70 ? -4.869 -1.346 -2.347 1.00 95.81 70 ALA A CA 1
ATOM 555 C C . ALA A 1 70 ? -3.578 -0.643 -1.907 1.00 95.81 70 ALA A C 1
ATOM 557 O O . ALA A 1 70 ? -2.966 -0.924 -0.864 1.00 95.81 70 ALA A O 1
ATOM 558 N N . THR A 1 71 ? -3.155 0.343 -2.688 1.00 95.75 71 THR A N 1
ATOM 559 C CA . THR A 1 71 ? -2.048 1.210 -2.300 1.00 95.75 71 THR A CA 1
ATOM 560 C C . THR A 1 71 ? -2.447 2.078 -1.108 1.00 95.75 71 THR A C 1
ATOM 562 O O . THR A 1 71 ? -3.611 2.408 -0.904 1.00 95.75 71 THR A O 1
ATOM 565 N N . LEU A 1 72 ? -1.461 2.539 -0.333 1.00 95.94 72 LEU A N 1
ATOM 566 C CA . LEU A 1 72 ? -1.715 3.490 0.759 1.00 95.94 72 LEU A CA 1
ATOM 567 C C . LEU A 1 72 ? -2.433 4.759 0.280 1.00 95.94 72 LEU A C 1
ATOM 569 O O . LEU A 1 72 ? -3.180 5.365 1.032 1.00 95.94 72 LEU A O 1
ATOM 573 N N . LYS A 1 73 ? -2.213 5.176 -0.970 1.00 96.12 73 LYS A N 1
ATOM 574 C CA . LYS A 1 73 ? -2.911 6.335 -1.521 1.00 96.12 73 LYS A CA 1
ATOM 575 C C . LYS A 1 73 ? -4.410 6.051 -1.667 1.00 96.12 73 LYS A C 1
ATOM 577 O O . LYS A 1 73 ? -5.202 6.844 -1.181 1.00 96.12 73 LYS A O 1
ATOM 582 N N . GLU A 1 74 ? -4.766 4.930 -2.288 1.00 96.81 74 GLU A N 1
ATOM 583 C CA . GLU A 1 74 ? -6.167 4.533 -2.495 1.00 96.81 74 GLU A CA 1
ATOM 584 C C . GLU A 1 74 ? -6.889 4.316 -1.163 1.00 96.81 74 GLU A C 1
ATOM 586 O O . GLU A 1 74 ? -8.010 4.784 -0.997 1.00 96.81 74 GLU A O 1
ATOM 591 N N . LEU A 1 75 ? -6.217 3.702 -0.183 1.00 97.25 75 LEU A N 1
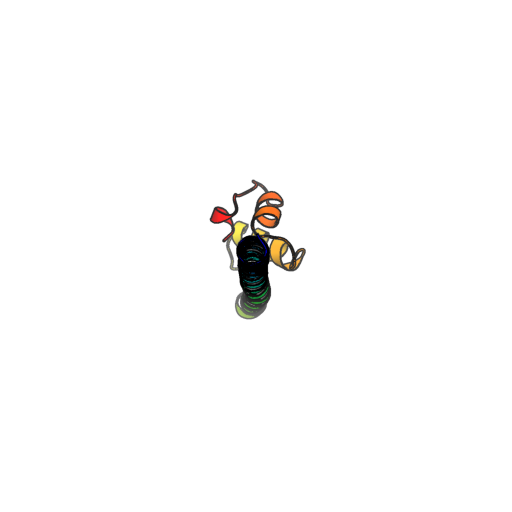ATOM 592 C CA . LEU A 1 75 ? -6.767 3.567 1.165 1.00 97.25 75 LEU A CA 1
ATOM 593 C C . LEU A 1 75 ? -6.990 4.920 1.849 1.00 97.25 75 LEU A C 1
ATOM 595 O O . LEU A 1 75 ? -8.008 5.131 2.493 1.00 97.25 75 LEU A O 1
ATOM 599 N N . GLY A 1 76 ? -6.047 5.855 1.721 1.00 96.69 76 GLY A N 1
ATOM 600 C CA . GLY A 1 76 ? -6.209 7.194 2.286 1.00 96.69 76 GLY A CA 1
ATOM 601 C C . GLY A 1 76 ? -7.368 7.957 1.643 1.00 96.69 76 GLY A C 1
ATOM 602 O O . GLY A 1 76 ? -8.089 8.680 2.329 1.00 96.69 76 GLY A O 1
ATOM 603 N N . GLU A 1 77 ? -7.582 7.757 0.342 1.00 97.06 77 GLU A N 1
ATOM 604 C CA . GLU A 1 77 ? -8.689 8.340 -0.421 1.00 97.06 77 GLU A CA 1
ATOM 605 C C . GLU A 1 77 ? -10.053 7.717 -0.078 1.00 97.06 77 GLU A C 1
ATOM 607 O O . GLU A 1 77 ? -11.066 8.395 -0.245 1.00 97.06 77 GLU A O 1
ATOM 612 N N . SER A 1 78 ? -10.102 6.477 0.429 1.00 95.38 78 SER A N 1
ATOM 613 C CA . SER A 1 78 ? -11.352 5.829 0.854 1.00 95.38 78 SER A CA 1
ATOM 614 C C . SER A 1 78 ? -11.823 6.224 2.260 1.00 95.38 78 SER A C 1
ATOM 616 O O . SER A 1 78 ? -12.955 5.913 2.625 1.00 95.38 78 SER A O 1
ATOM 618 N N . LEU A 1 79 ? -10.980 6.887 3.060 1.00 95.06 79 LEU A N 1
ATOM 619 C CA . LEU A 1 79 ? -11.325 7.341 4.414 1.00 95.06 79 LEU A CA 1
ATOM 620 C C . LEU A 1 79 ? -12.147 8.639 4.406 1.00 95.06 79 LEU A C 1
ATOM 622 O O . LEU A 1 79 ? -12.159 9.390 3.431 1.00 95.06 79 LEU A O 1
ATOM 626 N N . THR A 1 80 ? -12.833 8.921 5.519 1.00 92.12 80 THR A N 1
ATOM 627 C CA . THR A 1 80 ? -13.641 10.138 5.691 1.00 92.12 80 THR A CA 1
ATOM 628 C C . THR A 1 80 ? -13.272 10.855 6.997 1.00 92.12 80 THR A C 1
ATOM 630 O O . THR A 1 80 ? -13.677 10.409 8.064 1.00 92.12 80 THR A O 1
ATOM 633 N N . PRO A 1 81 ? -12.566 12.002 6.952 1.00 93.56 81 PRO A N 1
ATOM 634 C CA . PRO A 1 81 ? -12.101 12.706 5.758 1.00 93.56 81 PRO A CA 1
ATOM 635 C C . PRO A 1 81 ? -10.952 11.967 5.047 1.00 93.56 81 PRO A C 1
ATOM 637 O O . PRO A 1 81 ? -10.179 11.266 5.702 1.00 93.56 81 PRO A O 1
ATOM 640 N N . PRO A 1 82 ? -10.791 12.158 3.725 1.00 95.25 82 PRO A N 1
ATOM 641 C CA . PRO A 1 82 ? -9.701 11.537 2.989 1.00 95.25 82 PRO A CA 1
ATOM 642 C C . PRO A 1 82 ? -8.353 12.080 3.463 1.00 95.25 82 PRO A C 1
ATOM 644 O O . PRO A 1 82 ? -8.183 13.281 3.705 1.00 95.25 82 PRO A O 1
ATOM 647 N N . VAL A 1 83 ? -7.373 11.188 3.557 1.00 95.56 83 VAL A N 1
ATOM 648 C CA . VAL A 1 83 ? -6.009 11.497 3.990 1.00 95.56 83 VAL A CA 1
ATOM 649 C C . VAL A 1 83 ? -5.011 11.179 2.885 1.00 95.56 83 VAL A C 1
ATOM 651 O O . VAL A 1 83 ? -5.184 10.270 2.079 1.00 95.56 83 VAL A O 1
ATOM 654 N N . GLY A 1 84 ? -3.920 11.940 2.833 1.00 95.19 84 GLY A N 1
ATOM 655 C CA . GLY A 1 84 ? -2.833 11.641 1.906 1.00 95.19 84 GLY A CA 1
ATOM 656 C C . GLY A 1 84 ? -2.072 10.375 2.308 1.00 95.19 84 GLY A C 1
ATOM 657 O O . GLY A 1 84 ? -2.109 9.947 3.460 1.00 95.19 84 GLY A O 1
ATOM 658 N N . LYS A 1 85 ? -1.259 9.847 1.386 1.00 93.56 85 LYS A N 1
ATOM 659 C CA . LYS A 1 85 ? -0.378 8.688 1.627 1.00 93.56 85 LYS A CA 1
ATOM 660 C C . LYS A 1 85 ? 0.443 8.792 2.924 1.00 93.56 85 LYS A C 1
ATOM 662 O O . LYS A 1 85 ? 0.685 7.785 3.569 1.00 93.56 85 LYS A O 1
ATOM 667 N N . SER A 1 86 ? 0.901 9.992 3.286 1.00 93.69 86 SER A N 1
ATOM 668 C CA . SER A 1 86 ? 1.687 10.195 4.511 1.00 93.69 86 SER A CA 1
ATOM 669 C C . SER A 1 86 ? 0.850 10.176 5.791 1.00 93.69 86 SER A C 1
ATOM 671 O O . SER A 1 86 ? 1.429 9.991 6.850 1.00 93.69 86 SER A O 1
ATOM 673 N N . GLY A 1 87 ? -0.458 10.430 5.712 1.00 92.69 87 GLY A N 1
ATOM 674 C CA . GLY A 1 87 ? -1.345 10.442 6.879 1.00 92.69 87 GLY A CA 1
ATOM 675 C C . GLY A 1 87 ? -1.839 9.051 7.274 1.00 92.69 87 GLY A C 1
ATOM 676 O O . GLY A 1 87 ? -2.200 8.852 8.424 1.00 92.69 87 GLY A O 1
ATOM 677 N N . ILE A 1 88 ? -1.838 8.107 6.332 1.00 92.69 88 ILE A N 1
ATOM 678 C CA . ILE A 1 88 ? -2.237 6.710 6.556 1.00 92.69 88 ILE A CA 1
ATOM 679 C C . ILE A 1 88 ? -1.058 5.759 6.812 1.00 92.69 88 ILE A C 1
ATOM 681 O O . ILE A 1 88 ? -1.263 4.621 7.223 1.00 92.69 88 ILE A O 1
ATOM 685 N N . ASN A 1 89 ? 0.168 6.187 6.509 1.00 88.81 89 ASN A N 1
ATOM 686 C CA . ASN A 1 89 ? 1.364 5.356 6.654 1.00 88.81 89 ASN A CA 1
ATOM 687 C C . ASN A 1 89 ? 1.897 5.315 8.085 1.00 88.81 89 ASN A C 1
ATOM 689 O O . ASN A 1 89 ? 1.872 6.379 8.738 1.00 88.81 89 ASN A O 1
#